Protein AF-X1DQY7-F1 (afdb_monomer_lite)

Organism: NCBI:txid412755

Foldseek 3Di:
DLVVLVVVLVVVLCVLVVCLVVLVVVLVVLVVVLVVVVVVCVVPVVPPPVVVNVVSVVVNVVSVVVNVVSVVVSVVSVVCSLVCLLCVLCVVCVVCCVVVVDDPVVSVVSNVVSNVD

Radius of gyration: 24.84 Å; chains: 1; bounding box: 46×25×71 Å

Sequence (117 aa):
MAIGATIGGMIVSWFVGWWLPGLEYNNQVTEAAFRKELVHGEDDRERMVLQTLGELFTGLRLNHQRLYAHYGYFDLWVYLYGQGMSILPYLVAGPMLISGAITLGSLIQISNAFTKV

InterPro domains:
  IPR009248 SbmA/BacA-like [PF05992] (2-117)

Secondary structure (DSSP, 8-state):
-HHHHHHHHHHHHHHHHTTHHHHHHHHHHHHHHHHHHHHHHHH-GGG--HHHHHHHHHHHHHHHHHHHHHHHHHHHHHHHHHHHHHHHHHHHHHHHHHTTSS-HHHHHHHHHHHHT-

Structure (mmCIF, N/CA/C/O backbone):
data_AF-X1DQY7-F1
#
_entry.id   AF-X1DQY7-F1
#
loop_
_atom_site.group_PDB
_atom_site.id
_atom_site.type_symbol
_atom_site.label_atom_id
_atom_site.label_alt_id
_atom_site.label_comp_id
_atom_site.label_asym_id
_atom_site.label_entity_id
_atom_site.label_seq_id
_atom_site.pdbx_PDB_ins_code
_atom_site.Cartn_x
_atom_site.Cartn_y
_atom_site.Cartn_z
_atom_site.occupancy
_atom_site.B_iso_or_equiv
_atom_site.auth_seq_id
_atom_site.auth_comp_id
_atom_site.auth_asym_id
_atom_site.auth_atom_id
_atom_site.pdbx_PDB_model_num
ATOM 1 N N . MET A 1 1 ? 2.696 6.873 -22.566 1.00 54.53 1 MET A N 1
ATOM 2 C CA . MET A 1 1 ? 3.220 5.684 -21.857 1.00 54.53 1 MET A CA 1
ATOM 3 C C . MET A 1 1 ? 3.211 5.882 -20.343 1.00 54.53 1 MET A C 1
ATOM 5 O O . MET A 1 1 ? 2.535 5.108 -19.688 1.00 54.53 1 MET A O 1
ATOM 9 N N . ALA A 1 2 ? 3.820 6.943 -19.792 1.00 55.12 2 ALA A N 1
ATOM 10 C CA . ALA A 1 2 ? 3.758 7.240 -18.348 1.00 55.12 2 ALA A CA 1
ATOM 11 C C . ALA A 1 2 ? 2.323 7.466 -17.819 1.00 55.12 2 ALA A C 1
ATOM 13 O O . ALA A 1 2 ? 1.933 6.870 -16.826 1.00 55.12 2 ALA A O 1
ATOM 14 N N . ILE A 1 3 ? 1.498 8.220 -18.557 1.00 57.56 3 ILE A N 1
ATOM 15 C CA . ILE A 1 3 ? 0.111 8.541 -18.166 1.00 57.56 3 ILE A CA 1
ATOM 16 C C . ILE A 1 3 ? -0.761 7.280 -18.002 1.00 57.56 3 ILE A C 1
ATOM 18 O O . ILE A 1 3 ? -1.587 7.212 -17.099 1.00 57.56 3 ILE A O 1
ATOM 22 N N . GLY A 1 4 ? -0.566 6.258 -18.845 1.00 60.59 4 GLY A N 1
ATOM 23 C CA . GLY A 1 4 ? -1.362 5.026 -18.791 1.00 60.59 4 GLY A CA 1
ATOM 24 C C . GLY A 1 4 ? -1.076 4.183 -17.549 1.00 60.59 4 GLY A C 1
ATOM 25 O O . GLY A 1 4 ? -2.003 3.635 -16.960 1.00 60.59 4 GLY A O 1
ATOM 26 N N . ALA A 1 5 ? 0.187 4.136 -17.115 1.00 61.38 5 ALA A N 1
ATOM 27 C CA . ALA A 1 5 ? 0.562 3.465 -15.879 1.00 61.38 5 ALA A CA 1
ATOM 28 C C . ALA A 1 5 ? -0.021 4.199 -14.665 1.00 61.38 5 ALA A C 1
ATOM 30 O O . ALA A 1 5 ? -0.739 3.586 -13.881 1.00 61.38 5 ALA A O 1
ATOM 31 N N . THR A 1 6 ? 0.174 5.519 -14.567 1.00 64.94 6 THR A N 1
ATOM 32 C CA . THR A 1 6 ? -0.324 6.325 -13.440 1.00 64.94 6 THR A CA 1
ATOM 33 C C . THR A 1 6 ? -1.845 6.255 -13.303 1.00 64.94 6 THR A C 1
ATOM 35 O O . THR A 1 6 ? -2.350 6.091 -12.197 1.00 64.94 6 THR A O 1
ATOM 38 N N . ILE A 1 7 ? -2.583 6.310 -14.419 1.00 69.25 7 ILE A N 1
ATOM 39 C CA . ILE A 1 7 ? -4.046 6.163 -14.413 1.00 69.25 7 ILE A CA 1
ATOM 40 C C . ILE A 1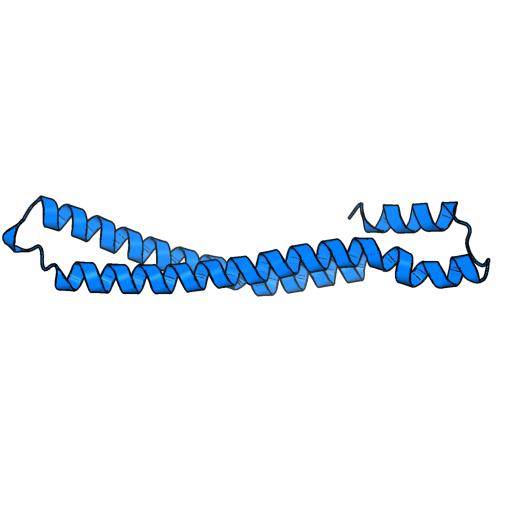 7 ? -4.451 4.743 -13.991 1.00 69.25 7 ILE A C 1
ATOM 42 O O . ILE A 1 7 ? -5.372 4.590 -13.194 1.00 69.25 7 ILE A O 1
ATOM 46 N N . GLY A 1 8 ? -3.747 3.709 -14.461 1.00 69.25 8 GLY A N 1
ATOM 47 C CA . GLY A 1 8 ? -3.994 2.324 -14.053 1.00 69.25 8 GLY A CA 1
ATOM 48 C C . GLY A 1 8 ? -3.775 2.102 -12.553 1.00 69.25 8 GLY A C 1
ATOM 49 O O . GLY A 1 8 ? -4.652 1.567 -11.878 1.00 69.25 8 GLY A O 1
ATOM 50 N N . GLY A 1 9 ? -2.651 2.580 -12.011 1.00 65.81 9 GLY A N 1
ATOM 51 C CA . GLY A 1 9 ? -2.360 2.524 -10.577 1.00 65.81 9 GLY A CA 1
ATOM 52 C C . GLY A 1 9 ? -3.375 3.309 -9.746 1.00 65.81 9 GLY A C 1
ATOM 53 O O . GLY A 1 9 ? -3.855 2.810 -8.733 1.00 65.81 9 GLY A O 1
ATOM 54 N N . MET A 1 10 ? -3.774 4.498 -10.205 1.00 74.06 10 MET A N 1
ATOM 55 C CA . MET A 1 10 ? -4.763 5.335 -9.523 1.00 74.06 10 MET A CA 1
ATOM 56 C C . MET A 1 10 ? -6.151 4.685 -9.484 1.00 74.06 10 MET A C 1
ATOM 58 O O . MET A 1 10 ? -6.780 4.681 -8.431 1.00 74.06 10 MET A O 1
ATOM 62 N N . ILE A 1 11 ? -6.620 4.107 -10.595 1.00 72.44 11 ILE A N 1
ATOM 63 C CA . ILE A 1 11 ? -7.933 3.448 -10.660 1.00 72.44 11 ILE A CA 1
ATOM 64 C C . ILE A 1 11 ? -7.968 2.232 -9.736 1.00 72.44 11 ILE A C 1
ATOM 66 O O . ILE A 1 11 ? -8.926 2.083 -8.983 1.00 72.44 11 ILE A O 1
ATOM 70 N N . VAL A 1 12 ? -6.931 1.388 -9.749 1.00 67.94 12 VAL A N 1
ATOM 71 C CA . VAL A 1 12 ? -6.904 0.198 -8.886 1.00 67.94 12 VAL A CA 1
ATOM 72 C C . VAL A 1 12 ? -6.791 0.596 -7.415 1.00 67.94 12 VAL A C 1
ATOM 74 O O . VAL A 1 12 ? -7.546 0.085 -6.592 1.00 67.94 12 VAL A O 1
ATOM 77 N N . SER A 1 13 ? -5.937 1.565 -7.078 1.00 67.94 13 SER A N 1
ATOM 78 C CA . SER A 1 13 ? -5.824 2.074 -5.706 1.00 67.94 13 SER A CA 1
ATOM 79 C C . SER A 1 13 ? -7.119 2.722 -5.214 1.00 67.94 13 SER A C 1
ATOM 81 O O . SER A 1 13 ? -7.495 2.533 -4.061 1.00 67.94 13 SER A O 1
ATOM 83 N N . TRP A 1 14 ? -7.839 3.440 -6.080 1.00 72.50 14 TRP A N 1
ATOM 84 C CA . TRP A 1 14 ? -9.140 4.021 -5.748 1.00 72.50 14 TRP A CA 1
ATOM 85 C C . TRP A 1 14 ? -10.215 2.948 -5.539 1.00 72.50 14 TRP A C 1
ATOM 87 O O . TRP A 1 14 ? -10.966 3.011 -4.566 1.00 72.50 14 TRP A O 1
ATOM 97 N N . PHE A 1 15 ? -10.251 1.928 -6.399 1.00 71.44 15 PHE A N 1
ATOM 98 C CA . PHE A 1 15 ? -11.220 0.835 -6.308 1.00 71.44 15 PHE A CA 1
ATOM 99 C C . PHE A 1 15 ? -11.010 -0.021 -5.052 1.00 71.44 15 PHE A C 1
ATOM 101 O O . PHE A 1 15 ? -11.972 -0.392 -4.384 1.00 71.44 15 PHE A O 1
ATOM 108 N N . VAL A 1 16 ? -9.750 -0.298 -4.700 1.00 64.88 16 VAL A N 1
ATOM 109 C CA . VAL A 1 16 ? -9.396 -1.059 -3.492 1.00 64.88 16 VAL A CA 1
ATOM 110 C C . VAL A 1 16 ? -9.556 -0.200 -2.228 1.00 64.88 16 VAL A C 1
ATOM 112 O O . VAL A 1 16 ? -10.035 -0.690 -1.207 1.00 64.88 16 VAL A O 1
ATOM 115 N N . GLY A 1 17 ? -9.223 1.094 -2.291 1.00 65.56 17 GLY A N 1
ATOM 116 C CA . GLY A 1 17 ? -9.286 2.017 -1.155 1.00 65.56 17 GLY A CA 1
ATOM 117 C C . GLY A 1 17 ? -10.700 2.438 -0.740 1.00 65.56 17 GLY A C 1
ATOM 118 O O . GLY A 1 17 ? -10.913 2.762 0.426 1.00 65.56 17 GLY A O 1
ATOM 119 N N . TRP A 1 18 ? -11.687 2.394 -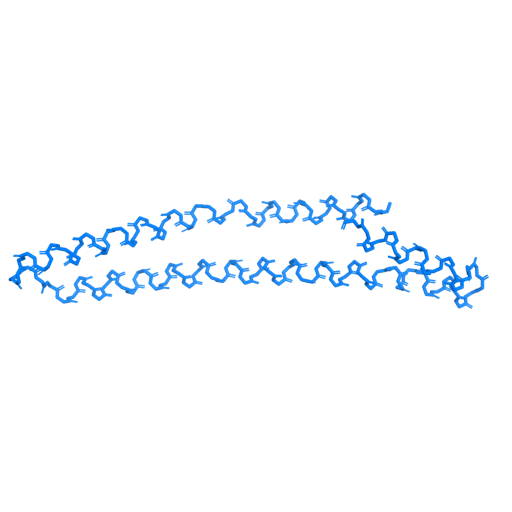1.643 1.00 71.88 18 TRP A N 1
ATOM 120 C CA . TRP A 1 18 ? -13.071 2.800 -1.344 1.00 71.88 18 TRP A CA 1
ATOM 121 C C . TRP A 1 18 ? -13.720 1.984 -0.210 1.00 71.88 18 TRP A C 1
ATOM 123 O O . TRP A 1 18 ? -14.585 2.490 0.502 1.00 71.88 18 TRP A O 1
ATOM 133 N N . TRP A 1 19 ? -13.321 0.724 -0.023 1.00 66.44 19 TRP A N 1
ATOM 134 C CA . TRP A 1 19 ? -13.939 -0.187 0.954 1.00 66.44 19 TRP A CA 1
ATOM 135 C C . TRP A 1 19 ? -13.373 -0.079 2.378 1.00 66.44 19 TRP A C 1
ATOM 137 O O . TRP A 1 19 ? -14.029 -0.480 3.340 1.00 66.44 19 TRP A O 1
ATOM 147 N N . LEU A 1 20 ? -12.179 0.496 2.528 1.00 70.94 20 LEU A N 1
ATOM 148 C CA . LEU A 1 20 ? -11.470 0.629 3.805 1.00 70.94 20 LEU A CA 1
ATOM 149 C C . LEU A 1 20 ? -12.204 1.501 4.849 1.00 70.94 20 LEU A C 1
ATOM 151 O O . LEU A 1 20 ? -12.350 1.047 5.985 1.00 70.94 20 LEU A O 1
ATOM 155 N N . PRO A 1 21 ? -12.740 2.694 4.503 1.00 68.50 21 PRO A N 1
ATOM 156 C CA . PRO A 1 21 ? -13.387 3.582 5.472 1.00 68.50 21 PRO A CA 1
ATOM 157 C C . PRO A 1 21 ? -14.614 2.953 6.141 1.00 68.50 21 PRO A C 1
ATOM 159 O O . PRO A 1 21 ? -14.858 3.167 7.327 1.00 68.50 21 PRO A O 1
ATOM 162 N N . GLY A 1 22 ? -15.384 2.157 5.391 1.00 71.25 22 GLY A N 1
ATOM 163 C CA . GLY A 1 22 ? -16.567 1.476 5.923 1.00 71.25 22 GLY A CA 1
ATOM 164 C C . GLY A 1 22 ? -16.211 0.381 6.929 1.00 71.25 22 GLY A C 1
ATOM 165 O O . GLY A 1 22 ? -16.935 0.160 7.900 1.00 71.25 22 GLY A O 1
ATOM 166 N N . LEU A 1 23 ? -15.073 -0.284 6.727 1.00 69.75 23 LEU A N 1
ATOM 167 C CA . LEU A 1 23 ? -14.607 -1.348 7.606 1.00 69.75 23 LEU A CA 1
ATOM 168 C C . LEU A 1 23 ? -13.957 -0.786 8.883 1.00 69.75 23 LEU A C 1
ATOM 170 O O . LEU A 1 23 ? -14.215 -1.298 9.974 1.00 69.75 23 LEU A O 1
ATOM 174 N N . GLU A 1 24 ? -13.197 0.306 8.753 1.00 71.38 24 GLU A N 1
ATOM 175 C CA . GLU A 1 24 ? -12.622 1.074 9.866 1.00 71.38 24 GLU A CA 1
ATOM 176 C C . GLU A 1 24 ? -13.723 1.591 10.808 1.00 71.38 24 GLU A C 1
ATOM 178 O O . GLU A 1 24 ? -13.639 1.432 12.026 1.00 71.38 24 GLU A O 1
ATOM 183 N N . TYR A 1 25 ? -14.811 2.126 10.238 1.00 75.56 25 TYR A N 1
ATOM 184 C CA . TYR A 1 25 ? -15.969 2.609 10.993 1.00 75.56 25 TYR A CA 1
ATOM 185 C C . TYR A 1 25 ? -16.619 1.499 11.829 1.00 75.56 25 TYR A C 1
ATOM 187 O O . TYR A 1 25 ? -16.825 1.664 13.030 1.00 75.56 25 TYR A O 1
ATOM 195 N N . ASN A 1 26 ? -16.883 0.333 11.229 1.00 75.25 26 ASN A N 1
ATOM 196 C CA . ASN A 1 26 ? -17.464 -0.805 11.951 1.00 75.25 26 ASN A CA 1
ATOM 197 C C . ASN A 1 26 ? -16.562 -1.295 13.092 1.00 75.25 26 ASN A C 1
ATOM 199 O O . ASN A 1 26 ? -17.051 -1.714 14.144 1.00 75.25 26 ASN A O 1
ATOM 203 N N . ASN A 1 27 ? -15.244 -1.229 12.901 1.00 77.38 27 ASN A N 1
ATOM 204 C CA . ASN A 1 27 ? -14.275 -1.615 13.917 1.00 77.38 27 ASN A CA 1
ATOM 205 C C . ASN A 1 27 ? -14.293 -0.637 15.102 1.00 77.38 27 ASN A C 1
ATOM 207 O O . ASN A 1 27 ? -14.399 -1.075 16.244 1.00 77.38 27 ASN A O 1
ATOM 211 N N . GLN A 1 28 ? -14.312 0.672 14.830 1.00 75.38 28 GLN A N 1
ATOM 212 C CA . GLN A 1 28 ? -14.409 1.712 15.862 1.00 75.38 28 GLN A CA 1
ATOM 213 C C . GLN A 1 28 ? -15.732 1.652 16.637 1.00 75.38 28 GLN A C 1
ATOM 215 O O . GLN A 1 28 ? -15.734 1.812 17.855 1.00 75.38 28 GLN A O 1
ATOM 220 N N . VAL A 1 29 ? -16.857 1.373 15.967 1.00 80.31 29 VAL A N 1
ATOM 221 C CA . VAL A 1 29 ? -18.161 1.192 16.633 1.00 80.31 29 VAL A CA 1
ATOM 222 C C . VAL A 1 29 ? -18.135 -0.021 17.568 1.00 80.31 29 VAL A C 1
ATOM 224 O O . VAL A 1 29 ? -18.610 0.062 18.702 1.00 80.31 29 VAL A O 1
ATOM 227 N N . THR A 1 30 ? -17.537 -1.130 17.123 1.00 71.75 30 THR A N 1
ATOM 228 C CA . THR A 1 30 ? -17.407 -2.353 17.932 1.00 71.75 30 THR A CA 1
ATOM 229 C C . THR A 1 30 ? -16.453 -2.142 19.114 1.00 71.75 30 THR A C 1
ATOM 231 O O . THR A 1 30 ? -16.753 -2.566 20.229 1.00 71.75 30 THR A O 1
ATOM 234 N N . GLU A 1 31 ? -15.340 -1.429 18.916 1.00 76.88 31 GLU A N 1
ATOM 235 C CA . GLU A 1 31 ? -14.400 -1.076 19.988 1.00 76.88 31 GLU A CA 1
ATOM 236 C C . GLU A 1 31 ? -15.039 -0.133 21.019 1.00 76.88 31 GLU A C 1
ATOM 238 O O . GLU A 1 31 ? -14.874 -0.323 22.225 1.00 76.88 31 GLU A O 1
ATOM 243 N N . ALA A 1 32 ? -15.820 0.853 20.571 1.00 82.62 32 ALA A N 1
ATOM 244 C CA . ALA A 1 32 ? -16.538 1.762 21.458 1.00 82.62 32 ALA A CA 1
ATOM 245 C C . ALA A 1 32 ? -17.598 1.030 22.299 1.00 82.62 32 ALA A C 1
ATOM 247 O O . ALA A 1 32 ? -17.738 1.319 23.489 1.00 82.62 32 ALA A O 1
ATOM 248 N N . ALA A 1 33 ? -18.309 0.059 21.714 1.00 78.12 33 ALA A N 1
ATOM 249 C CA . ALA A 1 33 ? -19.257 -0.786 22.439 1.00 78.12 33 ALA A CA 1
ATOM 250 C C . ALA A 1 33 ? -18.555 -1.649 23.500 1.00 78.12 33 ALA A C 1
ATOM 252 O O . ALA A 1 33 ? -18.982 -1.662 24.654 1.00 78.12 33 ALA A O 1
ATOM 253 N N . PHE A 1 34 ? -17.429 -2.276 23.143 1.00 73.56 34 PHE A N 1
ATOM 254 C CA . PHE A 1 34 ? -16.608 -3.057 24.071 1.00 73.56 34 PHE A CA 1
ATOM 255 C C . PHE A 1 34 ? -16.068 -2.202 25.226 1.00 73.56 34 PHE A C 1
ATOM 257 O O . PHE A 1 34 ? -16.161 -2.580 26.393 1.00 73.56 34 PHE A O 1
ATOM 264 N N . ARG A 1 35 ? -15.555 -1.002 24.923 1.00 80.62 35 ARG A N 1
ATOM 265 C CA . ARG A 1 35 ? -15.064 -0.064 25.942 1.00 80.62 35 ARG A CA 1
ATOM 266 C C . ARG A 1 35 ? -16.188 0.384 26.881 1.00 80.62 35 ARG A C 1
ATOM 268 O O . ARG A 1 35 ? -15.959 0.521 28.078 1.00 80.62 35 ARG A O 1
ATOM 275 N N . LYS A 1 36 ? -17.403 0.580 26.362 1.00 79.75 36 LYS A N 1
ATOM 276 C CA . LYS A 1 36 ? -18.579 0.932 27.169 1.00 79.75 36 LYS A CA 1
ATOM 277 C C . LYS A 1 36 ? -19.006 -0.208 28.099 1.00 79.75 36 LYS A C 1
ATOM 279 O O . LYS A 1 36 ? -19.320 0.052 29.256 1.00 79.75 36 LYS A O 1
ATOM 284 N N . GLU A 1 37 ? -18.986 -1.450 27.620 1.00 72.38 37 GLU A N 1
ATOM 285 C CA . GLU A 1 37 ? -19.269 -2.631 28.446 1.00 72.38 37 GLU A CA 1
ATOM 286 C C . GLU A 1 37 ? -18.228 -2.847 29.546 1.00 72.38 37 GLU A C 1
ATOM 288 O O . GLU A 1 37 ? -18.599 -3.183 30.667 1.00 72.38 37 GLU A O 1
ATOM 293 N N . LEU A 1 38 ? -16.945 -2.595 29.265 1.00 74.19 38 LEU A N 1
ATOM 294 C CA . LEU A 1 38 ? -15.886 -2.652 30.277 1.00 74.19 38 LEU A CA 1
ATOM 295 C C . LEU A 1 38 ? -16.127 -1.660 31.420 1.00 74.19 38 LEU A C 1
ATOM 297 O O . LEU A 1 38 ? -16.018 -2.042 32.581 1.00 74.19 38 LEU A O 1
ATOM 301 N N . VAL A 1 39 ? -16.504 -0.418 31.096 1.00 79.69 39 VAL A N 1
ATOM 302 C CA . VAL A 1 39 ? -16.827 0.605 32.105 1.00 79.69 39 VAL A CA 1
ATOM 303 C C . VAL A 1 39 ? -18.069 0.206 32.911 1.00 79.69 39 VAL A C 1
ATOM 305 O O . VAL A 1 39 ? -18.076 0.324 34.129 1.00 79.69 39 VAL A O 1
ATOM 308 N N . HIS A 1 40 ? -19.113 -0.322 32.264 1.00 68.94 40 HIS A N 1
ATOM 309 C CA . HIS A 1 40 ? -20.307 -0.801 32.978 1.00 68.94 40 HIS A CA 1
ATOM 310 C C . HIS A 1 40 ? -20.039 -2.034 33.855 1.00 68.94 40 HIS A C 1
ATOM 312 O O . HIS A 1 40 ? -20.683 -2.192 34.888 1.00 68.94 40 HIS A O 1
ATOM 318 N N . GLY A 1 41 ? -19.098 -2.899 33.470 1.00 64.88 41 GLY A N 1
ATOM 319 C CA . GLY A 1 41 ? -18.663 -4.023 34.297 1.00 64.88 41 GLY A CA 1
ATOM 320 C C . GLY A 1 41 ? -17.815 -3.600 35.502 1.00 64.88 41 GLY A C 1
ATOM 321 O O . GLY A 1 41 ? -17.851 -4.277 36.528 1.00 64.88 41 GLY A O 1
ATOM 322 N N . GLU A 1 42 ? -17.061 -2.501 35.394 1.00 66.38 42 GLU A N 1
ATOM 323 C CA . GLU A 1 42 ? -16.314 -1.908 36.513 1.00 66.38 42 GLU A CA 1
ATOM 324 C C . GLU A 1 42 ? -17.256 -1.343 37.589 1.00 66.38 42 GLU A C 1
ATOM 326 O O . GLU A 1 42 ? -17.035 -1.603 38.773 1.00 66.38 42 GLU A O 1
ATOM 331 N N . ASP A 1 43 ? -18.325 -0.650 37.176 1.00 66.88 43 ASP A N 1
ATOM 332 C CA . ASP A 1 43 ? -19.322 -0.060 38.083 1.00 66.88 43 ASP A CA 1
ATOM 333 C C . ASP A 1 43 ? -20.242 -1.106 38.750 1.00 66.88 43 ASP A C 1
ATOM 335 O O . ASP A 1 43 ? -20.616 -0.931 39.909 1.00 66.88 43 ASP A O 1
ATOM 339 N N . ASP A 1 44 ? -20.592 -2.204 38.063 1.00 63.59 44 ASP A N 1
ATOM 340 C CA . ASP A 1 44 ? -21.540 -3.221 38.555 1.00 63.59 44 ASP A CA 1
ATOM 341 C C . ASP A 1 44 ? -20.996 -4.656 38.359 1.00 63.59 44 ASP A C 1
ATOM 343 O O . ASP A 1 44 ? -21.232 -5.327 37.347 1.00 63.59 44 ASP A O 1
ATOM 347 N N . ARG A 1 45 ? -20.269 -5.175 39.362 1.00 57.53 45 ARG A N 1
ATOM 348 C CA . ARG A 1 45 ? -19.617 -6.506 39.308 1.00 57.53 45 ARG A CA 1
ATOM 349 C C . ARG A 1 45 ? -20.577 -7.691 39.145 1.00 57.53 45 ARG A C 1
ATOM 351 O O . ARG A 1 45 ? -20.152 -8.730 38.648 1.00 57.53 45 ARG A O 1
ATOM 358 N N . GLU A 1 46 ? -21.850 -7.563 39.527 1.00 59.03 46 GLU A N 1
ATOM 359 C CA . GLU A 1 46 ? -22.857 -8.626 39.343 1.00 59.03 46 GLU A CA 1
ATOM 360 C C . GLU A 1 46 ? -23.372 -8.736 37.896 1.00 59.03 46 GLU A C 1
ATOM 362 O O . GLU A 1 46 ? -23.919 -9.771 37.517 1.00 59.03 46 GLU A O 1
ATOM 367 N N . ARG A 1 47 ? -23.166 -7.708 37.057 1.00 54.69 47 ARG A N 1
ATOM 368 C CA . ARG A 1 47 ? -23.544 -7.711 35.630 1.00 54.69 47 ARG A CA 1
ATOM 369 C C . ARG A 1 47 ? -22.416 -8.121 34.686 1.00 54.69 47 ARG A C 1
ATOM 371 O O . ARG A 1 47 ? -22.660 -8.219 33.483 1.00 54.69 47 ARG A O 1
ATOM 378 N N . MET A 1 48 ? -21.209 -8.391 35.193 1.00 52.59 48 MET A N 1
ATOM 379 C CA . MET A 1 48 ? -20.105 -8.937 34.394 1.00 52.59 48 MET A CA 1
ATOM 380 C C . MET A 1 48 ? -20.417 -10.374 33.953 1.00 52.59 48 MET A C 1
ATOM 382 O O . MET A 1 48 ? -19.971 -11.359 34.541 1.00 52.59 48 MET A O 1
ATOM 386 N N . VAL A 1 49 ? -21.179 -10.509 32.873 1.00 59.66 49 VAL A N 1
ATOM 387 C CA . VAL A 1 49 ? -21.375 -11.791 32.205 1.00 59.66 49 VAL A CA 1
ATOM 388 C C . VAL A 1 49 ? -20.132 -12.044 31.345 1.00 59.66 49 VAL A C 1
ATOM 390 O O . VAL A 1 49 ? -19.975 -11.491 30.260 1.00 59.66 49 VAL A O 1
ATOM 393 N N . LEU A 1 50 ? -19.209 -12.881 31.840 1.00 58.03 50 LEU A N 1
ATOM 394 C CA . LEU A 1 50 ? -17.978 -13.268 31.121 1.00 58.03 50 LEU A CA 1
ATOM 395 C C . LEU A 1 50 ? -18.249 -13.794 29.697 1.00 58.03 50 LEU A C 1
ATOM 397 O O . LEU A 1 50 ? -17.382 -13.719 28.827 1.00 58.03 50 LEU A O 1
ATOM 401 N N . GLN A 1 51 ? -19.444 -14.340 29.469 1.00 60.12 51 GLN A N 1
ATOM 402 C CA . GLN A 1 51 ? -19.853 -14.932 28.201 1.00 60.12 51 GLN A CA 1
ATOM 403 C C . GLN A 1 51 ? -20.053 -13.876 27.096 1.00 6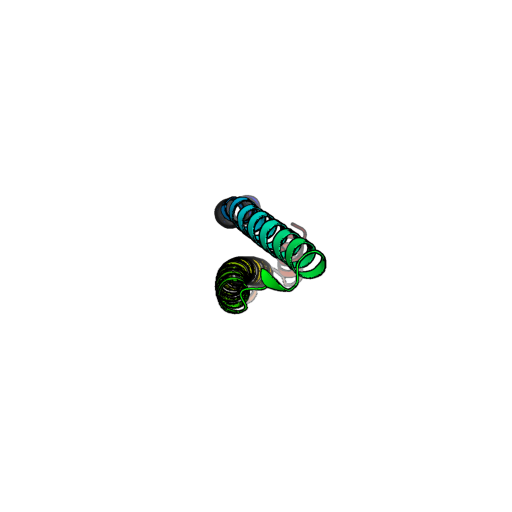0.12 51 GLN A C 1
ATOM 405 O O . GLN A 1 51 ? -19.585 -14.085 25.979 1.00 60.12 51 GLN A O 1
ATOM 410 N N . THR A 1 52 ? -20.638 -12.713 27.411 1.00 62.91 52 THR A N 1
ATOM 411 C CA . THR A 1 52 ? -20.818 -11.599 26.458 1.00 62.91 52 THR A CA 1
ATOM 412 C C . THR A 1 52 ? -19.487 -10.943 26.099 1.00 62.91 52 THR A C 1
ATOM 414 O O . THR A 1 52 ? -19.218 -10.700 24.927 1.00 62.91 52 THR A O 1
ATOM 417 N N . LEU A 1 53 ? -18.597 -10.751 27.079 1.00 63.56 53 LEU A N 1
ATOM 418 C CA . LEU A 1 53 ? -17.240 -10.231 26.855 1.00 63.56 53 LEU A CA 1
ATOM 419 C C . LEU A 1 53 ? -16.440 -11.103 25.873 1.00 63.56 53 LEU A C 1
ATOM 421 O O . LEU A 1 53 ? -15.743 -10.578 25.003 1.00 63.56 53 LEU A O 1
ATOM 425 N N . GLY A 1 54 ? -16.564 -12.430 25.985 1.00 67.38 54 GLY A N 1
ATOM 426 C CA . GLY A 1 54 ? -15.945 -13.378 25.058 1.00 67.38 54 GLY A CA 1
ATOM 427 C C . GLY A 1 54 ? -16.487 -13.248 23.634 1.00 67.38 54 GLY A C 1
ATOM 428 O O . GLY A 1 54 ? -15.697 -13.160 22.693 1.00 67.38 54 GLY A O 1
ATOM 429 N N . GLU A 1 55 ? -17.812 -13.171 23.478 1.00 68.94 55 GLU A N 1
ATOM 430 C CA . GLU A 1 55 ? -18.468 -13.009 22.174 1.00 68.94 55 GLU A CA 1
ATOM 431 C C . GLU A 1 55 ? -18.082 -11.691 21.491 1.00 68.94 55 GLU A C 1
ATOM 433 O O . GLU A 1 55 ? -17.658 -11.716 20.327 1.00 68.94 55 GLU A O 1
ATOM 438 N N . LEU A 1 56 ? -18.123 -10.563 22.215 1.00 66.31 56 LEU A N 1
ATOM 439 C CA . LEU A 1 56 ? -17.680 -9.267 21.693 1.00 66.31 56 LEU A CA 1
ATOM 440 C C . LEU A 1 56 ? -16.199 -9.282 21.300 1.00 66.31 56 LEU A C 1
ATOM 442 O O . LEU A 1 56 ? -15.846 -8.746 20.250 1.00 66.31 56 LEU A O 1
ATOM 446 N N . PHE A 1 57 ? -15.334 -9.941 22.075 1.00 69.69 57 PHE A N 1
ATOM 447 C CA . PHE A 1 57 ? -13.909 -10.036 21.752 1.00 69.69 57 PHE A CA 1
ATOM 448 C C . PHE A 1 57 ? -13.651 -10.881 20.495 1.00 69.69 57 PHE A C 1
ATOM 450 O O . PHE A 1 57 ? -12.840 -10.506 19.644 1.00 69.69 57 PHE A O 1
ATOM 457 N N . THR A 1 58 ? -14.358 -12.004 20.321 1.00 72.56 58 THR A N 1
ATOM 458 C CA . THR A 1 58 ? -14.272 -12.800 19.083 1.00 72.56 58 THR A CA 1
ATOM 459 C C . THR A 1 58 ? -14.822 -12.061 17.867 1.00 72.56 58 THR A C 1
ATOM 461 O O . THR A 1 58 ? -14.206 -12.125 16.800 1.00 72.56 58 THR A O 1
ATOM 464 N N . GLY A 1 59 ? -15.926 -11.323 18.022 1.00 69.19 59 GLY A N 1
ATOM 465 C CA . GLY A 1 59 ? -16.485 -10.471 16.973 1.00 69.19 59 GLY A CA 1
ATOM 466 C C . GLY A 1 59 ? -15.514 -9.366 16.556 1.00 69.19 59 GLY A C 1
ATOM 467 O O . GLY A 1 59 ? -15.249 -9.194 15.365 1.00 69.19 59 GLY A O 1
ATOM 468 N N . LEU A 1 60 ? -14.896 -8.696 17.534 1.00 67.94 60 LEU A N 1
ATOM 469 C CA . LEU A 1 60 ? -13.880 -7.670 17.308 1.00 67.94 60 LEU A CA 1
ATOM 470 C C . LEU A 1 60 ? -12.662 -8.250 16.583 1.00 67.94 60 LEU A C 1
ATOM 472 O O . LEU A 1 60 ? -12.247 -7.716 15.560 1.00 67.94 60 LEU A O 1
ATOM 476 N N . ARG A 1 61 ? -12.127 -9.385 17.050 1.00 74.44 61 ARG A N 1
ATOM 477 C CA . ARG A 1 61 ? -10.953 -10.042 16.455 1.00 74.44 61 ARG A CA 1
ATOM 478 C C . ARG A 1 61 ? -11.176 -10.442 14.998 1.00 74.44 61 ARG A C 1
ATOM 480 O O . ARG A 1 61 ? -10.300 -10.208 14.168 1.00 74.44 61 ARG A O 1
ATOM 487 N N . LEU A 1 62 ? -12.322 -11.041 14.674 1.00 73.75 62 LEU A N 1
ATOM 488 C CA . LEU A 1 62 ? -12.640 -11.442 13.300 1.00 73.75 62 LEU A CA 1
ATOM 489 C C . LEU A 1 62 ? -12.807 -10.227 12.382 1.00 73.75 62 LEU A C 1
ATOM 491 O O . LEU A 1 62 ? -12.363 -10.256 11.231 1.00 73.75 62 LEU A O 1
ATOM 495 N N . ASN A 1 63 ? -13.399 -9.146 12.894 1.00 72.06 63 ASN A N 1
ATOM 496 C CA . ASN A 1 63 ? -13.539 -7.901 12.148 1.00 72.06 63 ASN A CA 1
ATOM 497 C C . ASN A 1 63 ? -12.175 -7.221 11.917 1.00 72.06 63 ASN A C 1
ATOM 499 O O . ASN A 1 63 ? -11.858 -6.837 10.791 1.00 72.06 63 ASN A O 1
ATOM 503 N N . HIS A 1 64 ? -11.317 -7.189 12.941 1.00 69.62 64 HIS A N 1
ATOM 504 C CA . HIS A 1 64 ? -9.944 -6.682 12.860 1.00 69.62 64 HIS A CA 1
ATOM 505 C C . HIS A 1 64 ? -9.084 -7.490 11.877 1.00 69.62 64 HIS A C 1
ATOM 507 O O . HIS A 1 64 ? -8.332 -6.915 11.095 1.00 69.62 64 HIS A O 1
ATOM 513 N N . GLN A 1 65 ? -9.216 -8.822 11.862 1.00 74.00 65 GLN A N 1
ATOM 514 C CA . GLN A 1 65 ? -8.503 -9.676 10.907 1.00 74.00 65 GLN A CA 1
ATOM 515 C C . GLN A 1 65 ? -8.934 -9.419 9.458 1.00 74.00 65 GLN A C 1
ATOM 517 O O . GLN A 1 65 ? -8.084 -9.416 8.568 1.00 74.00 65 GLN A O 1
ATOM 522 N N . ARG A 1 66 ? -10.226 -9.171 9.200 1.00 75.62 66 ARG A N 1
ATOM 523 C CA . ARG A 1 66 ? -10.706 -8.807 7.853 1.00 75.62 66 ARG A CA 1
ATOM 524 C C . ARG A 1 66 ? -10.165 -7.456 7.393 1.00 75.62 66 ARG A C 1
ATOM 526 O O . ARG A 1 66 ? -9.779 -7.345 6.228 1.00 75.62 66 ARG A O 1
ATOM 533 N N . LEU A 1 67 ? -10.102 -6.480 8.299 1.00 75.06 67 LEU A N 1
ATOM 534 C CA . LEU A 1 67 ? -9.501 -5.169 8.048 1.00 75.06 67 LEU A CA 1
ATOM 535 C C . LEU A 1 67 ? -8.022 -5.305 7.690 1.00 75.06 67 LEU A C 1
ATOM 537 O O . LEU A 1 67 ? -7.601 -4.850 6.630 1.00 75.06 67 LEU A O 1
ATOM 541 N N . TYR A 1 68 ? -7.258 -6.022 8.514 1.00 72.31 68 TYR A N 1
ATOM 542 C CA . TYR A 1 68 ? -5.832 -6.243 8.276 1.00 72.31 68 TYR A CA 1
ATOM 543 C C . TYR A 1 68 ? -5.556 -7.006 6.980 1.00 72.31 68 TYR A C 1
ATOM 545 O O . TYR A 1 68 ? -4.594 -6.702 6.282 1.00 72.31 68 TYR A O 1
ATOM 553 N N . ALA A 1 69 ? -6.406 -7.973 6.624 1.00 76.62 69 ALA A N 1
ATOM 554 C CA . ALA A 1 69 ? -6.290 -8.671 5.351 1.00 76.62 69 ALA A CA 1
ATOM 555 C C . ALA A 1 69 ? -6.470 -7.710 4.164 1.00 76.62 69 ALA A C 1
ATOM 557 O O . ALA A 1 69 ? -5.685 -7.766 3.223 1.00 76.62 69 ALA A O 1
ATOM 558 N N . HIS A 1 70 ? -7.446 -6.794 4.219 1.00 75.31 70 HIS A N 1
ATOM 559 C CA . HIS A 1 70 ? -7.650 -5.789 3.165 1.00 75.31 70 HIS A CA 1
ATOM 560 C C . HIS A 1 70 ? -6.462 -4.832 3.045 1.00 75.31 70 HIS A C 1
ATOM 562 O O . HIS A 1 70 ? -5.989 -4.599 1.933 1.00 75.31 70 HIS A O 1
ATOM 568 N N . TYR A 1 71 ? -5.935 -4.349 4.175 1.00 73.12 71 TYR A N 1
ATOM 569 C CA . TYR A 1 71 ? -4.692 -3.575 4.194 1.00 73.12 71 TYR A CA 1
ATOM 570 C C . TYR A 1 71 ? -3.526 -4.360 3.586 1.00 73.12 71 TYR A C 1
ATOM 572 O O . TYR A 1 71 ? -2.799 -3.823 2.759 1.00 73.12 71 TYR A O 1
ATOM 580 N N . GLY A 1 72 ? -3.389 -5.646 3.919 1.00 78.50 72 GLY A N 1
ATOM 581 C CA . GLY A 1 72 ? -2.333 -6.504 3.385 1.00 78.50 72 GLY A CA 1
ATOM 582 C C . GLY A 1 72 ? -2.390 -6.670 1.864 1.00 78.50 72 GLY A C 1
ATOM 583 O O . GLY A 1 72 ? -1.362 -6.557 1.201 1.00 78.50 72 GLY A O 1
ATOM 584 N N . TYR A 1 73 ? -3.576 -6.897 1.286 1.00 77.12 73 TYR A N 1
ATOM 585 C CA . TYR A 1 73 ? -3.721 -6.988 -0.174 1.00 77.12 73 TYR A CA 1
ATOM 586 C C . TYR A 1 73 ? -3.457 -5.648 -0.869 1.00 77.12 73 TYR A C 1
ATOM 588 O O . TYR A 1 73 ? -2.866 -5.631 -1.950 1.00 77.12 73 TYR A O 1
ATOM 596 N N . PHE A 1 74 ? -3.867 -4.534 -0.255 1.00 78.62 74 PHE A N 1
ATOM 597 C CA . PHE A 1 74 ? -3.602 -3.194 -0.775 1.00 78.62 74 PHE A CA 1
ATOM 598 C C . PHE A 1 74 ? -2.106 -2.866 -0.770 1.00 78.62 74 PHE A C 1
ATOM 600 O O . PHE A 1 74 ? -1.567 -2.481 -1.805 1.00 78.62 74 PHE A O 1
ATOM 607 N N . ASP A 1 75 ? -1.419 -3.084 0.352 1.00 77.44 75 ASP A N 1
ATOM 608 C CA . ASP A 1 75 ? 0.024 -2.857 0.455 1.00 77.44 75 ASP A CA 1
ATOM 609 C C . ASP A 1 75 ? 0.787 -3.740 -0.529 1.00 77.44 75 ASP A C 1
ATOM 611 O O . ASP A 1 75 ? 1.655 -3.255 -1.256 1.00 77.44 75 ASP A O 1
ATOM 615 N N . LEU A 1 76 ? 0.424 -5.024 -0.626 1.00 83.06 76 LEU A N 1
ATOM 616 C CA . LEU A 1 76 ? 1.024 -5.934 -1.597 1.00 83.06 76 LEU A CA 1
ATOM 617 C C . LEU A 1 76 ? 0.850 -5.412 -3.029 1.00 83.06 76 LEU A C 1
ATOM 619 O O . LEU A 1 76 ? 1.805 -5.428 -3.804 1.00 83.06 76 LEU A O 1
ATOM 623 N N . TRP A 1 77 ? -0.340 -4.918 -3.378 1.00 80.19 77 TRP A N 1
ATOM 624 C CA . TRP A 1 77 ? -0.597 -4.314 -4.682 1.00 80.19 77 TRP A CA 1
ATOM 625 C C . TRP A 1 77 ? 0.269 -3.074 -4.929 1.00 80.19 77 TRP A C 1
ATOM 627 O O . TRP A 1 77 ? 0.908 -2.982 -5.977 1.00 80.19 77 TRP A O 1
ATOM 637 N N . VAL A 1 78 ? 0.339 -2.146 -3.971 1.00 77.69 78 VAL A N 1
ATOM 638 C CA . VAL A 1 78 ? 1.150 -0.922 -4.081 1.00 77.69 78 VAL A CA 1
ATOM 639 C C . VAL A 1 78 ? 2.631 -1.262 -4.261 1.00 77.69 78 VAL A C 1
ATOM 641 O O . VAL A 1 78 ? 3.284 -0.714 -5.153 1.00 77.69 78 VAL A O 1
ATOM 644 N N . TYR A 1 79 ? 3.153 -2.212 -3.483 1.00 81.69 79 TYR A N 1
ATOM 645 C CA . TYR A 1 79 ? 4.535 -2.675 -3.607 1.00 81.69 79 TYR A CA 1
ATOM 646 C C . TYR A 1 79 ? 4.810 -3.342 -4.956 1.00 81.69 79 TYR A C 1
ATOM 648 O O . TYR A 1 79 ? 5.822 -3.040 -5.592 1.00 81.69 79 TYR A O 1
ATOM 656 N N . LEU A 1 80 ? 3.920 -4.226 -5.416 1.00 81.75 80 LEU A N 1
ATOM 657 C CA . LEU A 1 80 ? 4.052 -4.890 -6.714 1.00 81.75 80 LEU A CA 1
ATOM 658 C C . LEU A 1 80 ? 3.983 -3.892 -7.869 1.00 81.75 80 LEU A C 1
ATOM 660 O O . LEU A 1 80 ? 4.771 -3.989 -8.807 1.00 81.75 80 LEU A O 1
ATOM 664 N N . TYR A 1 81 ? 3.082 -2.914 -7.793 1.00 79.06 81 TYR A N 1
ATOM 665 C CA . TYR A 1 81 ? 2.962 -1.856 -8.787 1.00 79.06 81 TYR A CA 1
ATOM 666 C C . TYR A 1 81 ? 4.232 -0.988 -8.832 1.00 79.06 81 TYR A C 1
ATOM 668 O O . TYR A 1 81 ? 4.790 -0.772 -9.910 1.00 79.06 81 TYR A O 1
ATOM 676 N N . GLY A 1 82 ? 4.754 -0.561 -7.676 1.00 78.25 82 GLY A N 1
ATOM 677 C CA . GLY A 1 82 ? 5.999 0.212 -7.587 1.00 78.25 82 GLY A CA 1
ATOM 678 C C . GLY A 1 82 ? 7.229 -0.548 -8.102 1.00 78.25 82 GLY A C 1
ATOM 679 O O . GLY A 1 82 ? 8.032 -0.004 -8.867 1.00 78.25 82 GLY A O 1
ATOM 680 N N . GLN A 1 83 ? 7.354 -1.832 -7.752 1.00 78.31 83 GLN A N 1
ATOM 681 C CA . GLN A 1 83 ? 8.409 -2.704 -8.282 1.00 78.31 83 GLN A CA 1
ATOM 682 C C . GLN A 1 83 ? 8.262 -2.937 -9.791 1.00 78.31 83 GLN A C 1
ATOM 684 O O . GLN A 1 83 ? 9.235 -2.835 -10.539 1.00 78.31 83 GLN A O 1
ATOM 689 N N . GLY A 1 84 ? 7.038 -3.181 -10.263 1.00 81.31 84 GLY A N 1
ATOM 690 C CA . GLY A 1 84 ? 6.738 -3.370 -11.680 1.00 81.31 84 GLY A CA 1
ATOM 691 C C . GLY A 1 84 ? 7.127 -2.156 -12.517 1.00 81.31 84 GLY A C 1
ATOM 692 O O . GLY A 1 84 ? 7.787 -2.308 -13.544 1.00 81.31 84 GLY A O 1
ATOM 693 N N . MET A 1 85 ? 6.813 -0.948 -12.044 1.00 76.81 85 MET A N 1
ATOM 694 C CA . MET A 1 85 ? 7.183 0.300 -12.721 1.00 76.81 85 MET A CA 1
ATOM 695 C C . MET A 1 85 ? 8.688 0.566 -12.751 1.00 76.81 85 MET A C 1
ATOM 697 O O . MET A 1 85 ? 9.165 1.229 -13.671 1.00 76.81 85 MET A O 1
ATOM 701 N N . SER A 1 86 ? 9.445 0.005 -11.809 1.00 76.88 86 SER A N 1
ATOM 702 C CA . SER A 1 86 ? 10.907 0.108 -11.788 1.00 76.88 86 SER A CA 1
ATOM 703 C C . SER A 1 86 ? 11.577 -0.858 -12.776 1.00 76.88 86 SER A C 1
ATOM 705 O O . SER A 1 86 ? 12.627 -0.541 -13.329 1.00 76.88 86 SER A O 1
ATOM 707 N N . ILE A 1 87 ? 10.964 -2.018 -13.044 1.00 81.56 87 ILE A N 1
ATOM 708 C CA . ILE A 1 87 ? 11.501 -3.061 -13.942 1.00 81.56 87 ILE A CA 1
ATOM 709 C C . ILE A 1 87 ? 11.026 -2.874 -15.396 1.00 81.56 87 ILE A C 1
ATOM 711 O O . ILE A 1 87 ? 11.751 -3.195 -16.341 1.00 81.56 87 ILE A O 1
ATOM 715 N N . LEU A 1 88 ? 9.831 -2.312 -15.597 1.00 82.00 88 LEU A N 1
ATOM 716 C CA . LEU A 1 88 ? 9.203 -2.082 -16.906 1.00 82.00 88 LEU A CA 1
ATOM 717 C C . LEU A 1 88 ? 10.105 -1.384 -17.945 1.00 82.00 88 LEU A C 1
ATOM 719 O O . LEU A 1 88 ? 10.166 -1.864 -19.082 1.00 82.00 88 LEU A O 1
ATOM 723 N N . PRO A 1 89 ? 10.832 -0.299 -17.603 1.00 80.44 89 PRO A N 1
ATOM 724 C CA . PRO A 1 89 ? 11.724 0.388 -18.535 1.00 80.44 89 PRO A CA 1
ATOM 725 C C . PRO A 1 89 ? 12.790 -0.542 -19.100 1.00 80.44 89 PRO A C 1
ATOM 727 O O . PRO A 1 89 ? 13.049 -0.527 -20.299 1.00 80.44 89 PRO A O 1
ATOM 730 N N . TYR A 1 90 ? 13.361 -1.398 -18.256 1.00 82.44 90 TYR A N 1
ATOM 731 C CA . TYR A 1 90 ? 14.399 -2.340 -18.652 1.00 82.44 90 TYR A CA 1
ATOM 732 C C . TYR A 1 90 ? 13.851 -3.474 -19.517 1.00 82.44 90 TYR A C 1
ATOM 734 O O . TYR A 1 90 ? 14.517 -3.882 -20.464 1.00 82.44 90 TYR A O 1
ATOM 742 N N . LEU A 1 91 ? 12.627 -3.945 -19.259 1.00 84.50 91 LEU A N 1
ATOM 743 C CA . LEU A 1 91 ? 11.974 -4.956 -20.099 1.00 84.50 91 LEU A CA 1
ATOM 744 C C . LEU A 1 91 ? 11.697 -4.447 -21.517 1.00 84.50 91 LEU A C 1
ATOM 746 O O . LEU A 1 91 ? 11.919 -5.166 -22.487 1.00 84.50 91 LEU A O 1
ATOM 750 N N . VAL A 1 92 ? 11.225 -3.206 -21.642 1.00 82.50 92 VAL A N 1
ATOM 751 C CA . VAL A 1 92 ? 10.861 -2.622 -22.941 1.00 82.50 92 VAL A CA 1
ATOM 752 C C . VAL A 1 92 ? 12.094 -2.132 -23.695 1.00 82.50 92 VAL A C 1
ATOM 754 O O . VAL A 1 92 ? 12.217 -2.353 -24.897 1.00 82.50 92 VAL A O 1
ATOM 757 N N . ALA A 1 93 ? 13.019 -1.469 -23.003 1.00 82.25 93 ALA A N 1
ATOM 758 C CA . ALA A 1 93 ? 14.190 -0.857 -23.619 1.00 82.25 93 ALA A CA 1
ATOM 759 C C . ALA A 1 93 ? 15.419 -1.780 -23.674 1.00 82.25 93 ALA A C 1
ATOM 761 O O . ALA A 1 93 ? 16.344 -1.512 -24.437 1.00 82.25 93 ALA A O 1
ATOM 762 N N . GLY A 1 94 ? 15.417 -2.906 -22.957 1.00 83.25 94 GLY A N 1
ATOM 763 C CA . GLY A 1 94 ? 16.461 -3.932 -23.032 1.00 83.25 94 GLY A CA 1
ATOM 764 C C . GLY A 1 94 ? 16.676 -4.490 -24.447 1.00 83.25 94 GLY A C 1
ATOM 765 O O . GLY A 1 94 ? 17.807 -4.456 -24.932 1.00 83.25 94 GLY A O 1
ATOM 766 N N . PRO A 1 95 ? 15.624 -4.928 -25.168 1.00 83.38 95 PRO A N 1
ATOM 767 C CA . PRO A 1 95 ? 15.750 -5.369 -26.558 1.00 83.38 95 PRO A CA 1
ATOM 768 C C . PRO A 1 95 ? 16.293 -4.277 -27.490 1.00 83.38 95 PRO A C 1
ATOM 770 O O . PRO A 1 95 ? 17.107 -4.571 -28.359 1.00 83.38 95 PRO A O 1
ATOM 773 N N . MET A 1 96 ? 15.896 -3.016 -27.274 1.00 83.56 96 MET A N 1
ATOM 774 C CA . MET A 1 96 ? 16.359 -1.868 -28.068 1.00 83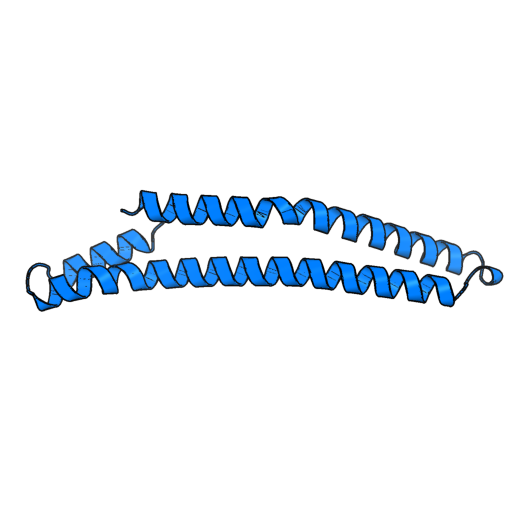.56 96 MET A CA 1
ATOM 775 C C . MET A 1 96 ? 17.842 -1.544 -27.826 1.00 83.56 96 MET A C 1
ATOM 777 O O . MET A 1 96 ? 18.533 -1.087 -28.736 1.00 83.56 96 MET A O 1
ATOM 781 N N . LEU A 1 97 ? 18.337 -1.778 -26.605 1.00 84.62 97 LEU A N 1
ATOM 782 C CA . LEU A 1 97 ? 19.755 -1.655 -26.266 1.00 84.62 97 LEU A CA 1
ATOM 783 C C . LEU A 1 97 ? 20.574 -2.732 -26.990 1.00 84.62 97 LEU A C 1
ATOM 785 O O . LEU A 1 97 ? 21.585 -2.425 -27.615 1.00 84.62 97 LEU A O 1
ATOM 789 N N . ILE A 1 98 ? 20.119 -3.988 -26.932 1.00 86.69 98 ILE A N 1
ATOM 790 C CA . ILE A 1 98 ? 20.809 -5.129 -27.555 1.00 86.69 98 ILE A CA 1
ATOM 791 C C . ILE A 1 98 ? 20.796 -5.006 -29.085 1.00 86.69 98 ILE A C 1
ATOM 793 O O . ILE A 1 98 ? 21.778 -5.350 -29.737 1.00 86.69 98 ILE A O 1
ATOM 797 N N . SER A 1 99 ? 19.722 -4.462 -29.665 1.00 87.06 99 SER A N 1
ATOM 798 C CA . SER A 1 99 ? 19.632 -4.191 -31.103 1.00 87.06 99 SER A CA 1
ATOM 799 C C . SER A 1 99 ? 20.426 -2.956 -31.553 1.00 87.06 99 SER A C 1
ATOM 801 O O . SER A 1 99 ? 20.412 -2.634 -32.739 1.00 87.06 99 SER A O 1
ATOM 803 N N . GLY A 1 100 ? 21.063 -2.224 -30.632 1.00 83.75 100 GLY A N 1
ATOM 804 C CA . GLY A 1 100 ? 21.801 -0.992 -30.924 1.00 83.75 100 GLY A CA 1
ATOM 805 C C . GLY A 1 100 ? 20.924 0.201 -31.327 1.00 83.75 100 GLY A C 1
ATOM 806 O O . GLY A 1 100 ? 21.448 1.214 -31.781 1.00 83.75 100 GLY A O 1
ATOM 807 N N . ALA A 1 101 ? 19.599 0.102 -31.170 1.00 87.31 101 ALA A N 1
ATOM 808 C CA . ALA A 1 101 ? 18.662 1.171 -31.521 1.00 87.31 101 ALA A CA 1
ATOM 809 C C . ALA A 1 101 ? 18.701 2.334 -30.516 1.00 87.31 101 ALA A C 1
ATOM 811 O O . ALA A 1 101 ? 18.395 3.471 -30.872 1.00 87.31 101 ALA A O 1
ATOM 812 N N . ILE A 1 102 ? 19.084 2.055 -29.267 1.00 86.06 102 ILE A N 1
ATOM 813 C CA . ILE A 1 102 ? 19.276 3.054 -28.211 1.00 86.06 102 ILE A CA 1
ATOM 814 C C . ILE A 1 102 ? 20.611 2.836 -27.492 1.00 86.06 102 ILE A C 1
ATOM 816 O O . ILE A 1 102 ? 21.166 1.739 -27.472 1.00 86.06 102 ILE A O 1
ATOM 820 N N . THR A 1 103 ? 21.118 3.892 -26.863 1.00 88.62 103 THR A N 1
ATOM 821 C CA . THR A 1 103 ? 22.352 3.871 -26.067 1.00 88.62 103 THR A CA 1
ATOM 822 C C . THR A 1 103 ? 22.068 3.610 -24.586 1.00 88.62 103 THR A C 1
ATOM 824 O O . THR A 1 103 ? 20.967 3.851 -24.091 1.00 88.62 103 THR A O 1
ATOM 827 N N . LEU A 1 104 ? 23.087 3.201 -23.822 1.00 83.81 104 LEU A N 1
ATOM 828 C CA . LEU A 1 104 ? 22.953 3.007 -22.371 1.00 83.81 104 LEU A CA 1
ATOM 829 C C . LEU A 1 104 ? 22.485 4.290 -21.651 1.00 83.81 104 LEU A C 1
ATOM 831 O O . LEU A 1 104 ? 21.677 4.237 -20.729 1.00 83.81 104 LEU A O 1
ATOM 835 N N . GLY A 1 105 ? 22.941 5.462 -22.106 1.00 84.25 105 GLY A N 1
ATOM 836 C CA . GLY A 1 105 ? 22.519 6.749 -21.546 1.00 84.25 105 GLY A CA 1
ATOM 837 C C . GLY A 1 105 ? 21.038 7.060 -21.783 1.00 84.25 105 GLY A C 1
ATOM 838 O O . GLY A 1 105 ? 20.378 7.599 -20.896 1.00 84.25 105 GLY A O 1
ATOM 839 N N . SER A 1 106 ? 20.492 6.679 -22.942 1.00 82.69 106 SER A N 1
ATOM 840 C CA . SER A 1 106 ? 19.060 6.846 -23.229 1.00 82.69 106 SER A CA 1
ATOM 841 C C . SER A 1 106 ? 18.202 5.845 -22.448 1.00 82.69 106 SER A C 1
ATOM 843 O O . SER A 1 106 ? 17.148 6.228 -21.947 1.00 82.69 106 SER A O 1
ATOM 845 N N . LEU A 1 107 ? 18.689 4.621 -22.214 1.00 83.81 107 LEU A N 1
ATOM 846 C CA . LEU A 1 107 ? 18.059 3.661 -21.297 1.00 83.81 107 LEU A CA 1
ATOM 847 C C . LEU A 1 107 ? 17.942 4.220 -19.866 1.00 83.81 107 LEU A C 1
ATOM 849 O O . LEU A 1 107 ? 16.868 4.159 -19.267 1.00 83.81 107 LEU A O 1
ATOM 853 N N . ILE A 1 108 ? 19.018 4.812 -19.335 1.00 84.44 108 ILE A N 1
ATOM 854 C CA . ILE A 1 108 ? 19.025 5.417 -17.991 1.00 84.44 108 ILE A CA 1
ATOM 855 C C . ILE A 1 108 ? 18.038 6.594 -17.910 1.00 84.44 108 ILE A C 1
ATOM 857 O O . ILE A 1 108 ? 17.322 6.729 -16.919 1.00 84.44 108 ILE A O 1
ATOM 861 N N . GLN A 1 109 ? 17.945 7.428 -18.952 1.00 82.25 109 GLN A N 1
ATOM 862 C CA . GLN A 1 109 ? 16.969 8.525 -18.994 1.00 82.25 109 GLN A CA 1
ATOM 863 C C . GLN A 1 109 ? 15.522 8.023 -19.009 1.00 82.25 109 GLN A C 1
ATOM 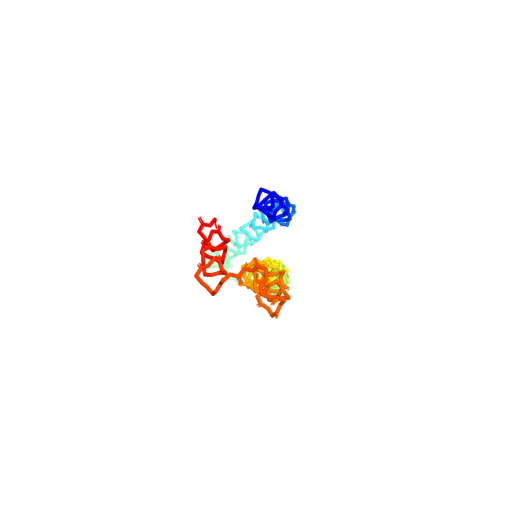865 O O . GLN A 1 109 ? 14.688 8.558 -18.279 1.00 82.25 109 GLN A O 1
ATOM 870 N N . ILE A 1 110 ? 15.234 6.980 -19.793 1.00 80.56 110 ILE A N 1
ATOM 871 C CA . ILE A 1 110 ? 13.911 6.350 -19.829 1.00 80.56 110 ILE A CA 1
ATOM 872 C C . ILE A 1 110 ? 13.579 5.769 -18.450 1.00 80.56 110 ILE A C 1
ATOM 874 O O . ILE A 1 110 ? 12.509 6.055 -17.929 1.00 80.56 110 ILE A O 1
ATOM 878 N N . SER A 1 111 ? 14.497 5.036 -17.811 1.00 79.44 111 SER A N 1
ATOM 879 C CA . SER A 1 111 ? 14.267 4.499 -16.462 1.00 79.44 111 SER A CA 1
ATOM 880 C C . SER A 1 111 ? 13.983 5.604 -15.446 1.00 79.44 111 SER A C 1
ATOM 882 O O . SER A 1 111 ? 13.007 5.521 -14.705 1.00 79.44 111 SER A O 1
ATOM 884 N N . ASN A 1 112 ? 14.789 6.666 -15.436 1.00 80.25 112 ASN A N 1
ATOM 885 C CA . ASN A 1 112 ? 14.604 7.774 -14.502 1.00 80.25 112 ASN A CA 1
ATOM 886 C C . ASN A 1 112 ? 13.262 8.485 -14.709 1.00 80.25 112 ASN A C 1
ATOM 888 O O . ASN A 1 112 ? 12.646 8.901 -13.734 1.00 80.25 112 ASN A O 1
ATOM 892 N N . ALA A 1 113 ? 12.779 8.597 -15.948 1.00 75.94 113 ALA A N 1
ATOM 893 C CA . ALA A 1 113 ? 11.474 9.186 -16.242 1.00 75.94 113 ALA A CA 1
ATOM 894 C C . ALA A 1 113 ? 10.290 8.337 -15.742 1.00 75.94 113 ALA A C 1
ATOM 896 O O . ALA A 1 113 ? 9.221 8.887 -15.501 1.00 75.94 113 ALA A O 1
ATOM 897 N N . PHE A 1 114 ? 10.467 7.023 -15.573 1.00 70.38 114 PHE A N 1
ATOM 898 C CA . PHE A 1 114 ? 9.448 6.125 -15.018 1.00 70.38 114 PHE A CA 1
ATOM 899 C C . PHE A 1 114 ? 9.452 6.099 -13.484 1.00 70.38 114 PHE A C 1
ATOM 901 O O . PHE A 1 114 ? 8.395 5.937 -12.886 1.00 70.38 114 PHE A O 1
ATOM 908 N N . THR A 1 115 ? 10.614 6.281 -12.848 1.00 65.06 115 THR A N 1
ATOM 909 C CA . THR A 1 115 ? 10.739 6.320 -11.379 1.00 65.06 115 THR A CA 1
AT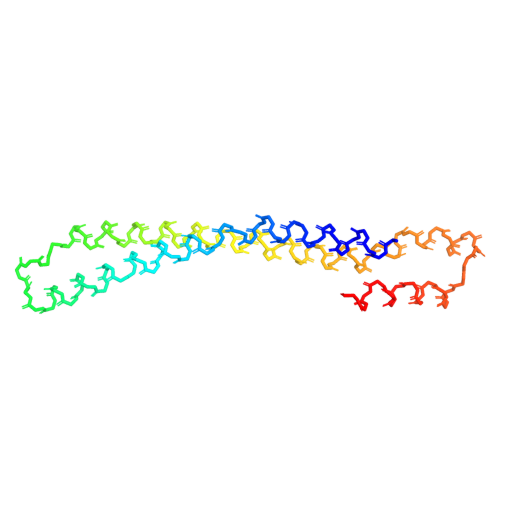OM 910 C C . THR A 1 115 ? 10.345 7.676 -10.781 1.00 65.06 115 THR A C 1
ATOM 912 O O . THR A 1 115 ? 9.982 7.744 -9.613 1.00 65.06 115 THR A O 1
ATOM 915 N N . LYS A 1 116 ? 10.412 8.770 -11.553 1.00 58.56 116 LYS A N 1
ATOM 916 C CA . LYS A 1 116 ? 10.099 10.133 -11.077 1.00 58.56 116 LYS A CA 1
ATOM 917 C C . LYS A 1 116 ? 8.603 10.498 -11.083 1.00 58.56 116 LYS A C 1
ATOM 919 O O . LYS A 1 116 ? 8.292 11.689 -11.113 1.00 58.56 116 LYS A O 1
ATOM 924 N N . VAL A 1 117 ? 7.708 9.510 -11.097 1.00 51.12 117 VAL A N 1
ATOM 925 C CA . VAL A 1 117 ? 6.246 9.697 -11.170 1.00 51.12 117 VAL A CA 1
ATOM 926 C C . VAL A 1 117 ? 5.593 9.360 -9.842 1.00 51.12 117 VAL A C 1
ATOM 928 O O . VAL A 1 117 ? 5.904 8.274 -9.311 1.00 51.12 117 VAL A O 1
#

pLDDT: mean 73.42, std 8.64, range [51.12, 88.62]